Protein AF-A0ABD3PM24-F1 (afdb_monomer)

Nearest PDB structures (foldseek):
  7o6y-assembly1_J  TM=5.637E-01  e=7.976E-03  Yarrowia lipolytica
  7cgp-assembly1_A  TM=7.978E-01  e=1.469E-01  Homo sapiens
  6lo8-assembly1_A  TM=6.737E-01  e=5.660E-02  Saccharomyces cerevisiae S288C
  7zm7-assembly1_J  TM=6.426E-01  e=5.091E-02  Thermochaetoides thermophila DSM 1495
  6y79-assembly1_J  TM=5.119E-01  e=2.557E-02  Yarrowia lipolytica

pLDDT: mean 90.13, std 6.89, range [51.97, 96.19]

Structure (mmCIF, N/CA/C/O backbone):
data_AF-A0ABD3PM24-F1
#
_entry.id   AF-A0ABD3PM24-F1
#
loop_
_atom_site.group_PDB
_atom_site.id
_atom_site.type_symbol
_atom_site.label_atom_id
_atom_site.label_alt_id
_atom_site.label_comp_id
_atom_site.label_asym_id
_atom_site.label_entity_id
_atom_site.label_seq_id
_atom_site.pdbx_PDB_ins_code
_atom_site.Cartn_x
_atom_site.Cartn_y
_atom_site.Cartn_z
_atom_site.occupancy
_atom_site.B_iso_or_equiv
_atom_site.auth_seq_id
_atom_site.auth_comp_id
_atom_site.auth_asym_id
_atom_site.auth_atom_id
_atom_site.pdbx_PDB_model_num
ATOM 1 N N . MET A 1 1 ? -19.846 1.477 25.852 1.00 51.97 1 MET A N 1
ATOM 2 C CA . MET A 1 1 ? -19.865 1.643 24.384 1.00 51.97 1 MET A CA 1
ATOM 3 C C . MET A 1 1 ? -19.243 2.991 24.085 1.00 51.97 1 MET A C 1
ATOM 5 O O . MET A 1 1 ? -19.768 3.983 24.567 1.00 51.97 1 MET A O 1
ATOM 9 N N . LEU A 1 2 ? -18.092 3.022 23.410 1.00 54.97 2 LEU A N 1
ATOM 10 C CA . LEU A 1 2 ? -17.507 4.274 22.920 1.00 54.97 2 LEU A CA 1
ATOM 11 C C . LEU A 1 2 ? -18.396 4.814 21.797 1.00 54.97 2 LEU A C 1
ATOM 13 O O . LEU A 1 2 ? -18.881 4.027 20.981 1.00 54.97 2 LEU A O 1
ATOM 17 N N . SER A 1 3 ? -18.639 6.123 21.774 1.00 67.69 3 SER A N 1
ATOM 18 C CA . SER A 1 3 ? -19.405 6.732 20.692 1.00 67.69 3 SER A CA 1
ATOM 19 C C . SER A 1 3 ? -18.618 6.561 19.385 1.00 67.69 3 SER A C 1
ATOM 21 O O . SER A 1 3 ? -17.400 6.758 19.389 1.00 67.69 3 SER A O 1
ATOM 23 N N . PRO A 1 4 ? -19.252 6.208 18.251 1.00 67.50 4 PRO A N 1
ATOM 24 C CA . PRO A 1 4 ? -18.553 6.024 16.974 1.00 67.50 4 PRO A CA 1
ATOM 25 C C . PRO A 1 4 ? -17.742 7.260 16.542 1.00 67.50 4 PRO A C 1
ATOM 27 O O . PRO A 1 4 ? -16.764 7.131 15.806 1.00 67.50 4 PRO A O 1
ATOM 30 N N . MET A 1 5 ? -18.099 8.449 17.037 1.00 66.06 5 MET A N 1
ATOM 31 C CA . MET A 1 5 ? -17.360 9.688 16.784 1.00 66.06 5 MET A CA 1
ATOM 32 C C . MET A 1 5 ? -16.033 9.793 17.552 1.00 66.06 5 MET A C 1
ATOM 34 O O . MET A 1 5 ? -15.084 10.368 17.018 1.00 66.06 5 MET A O 1
ATOM 38 N N . ASP A 1 6 ? -15.915 9.179 18.732 1.00 77.12 6 ASP A N 1
ATOM 39 C CA . ASP A 1 6 ? -14.689 9.237 19.545 1.00 77.12 6 ASP A CA 1
ATOM 40 C C . ASP A 1 6 ? -13.558 8.403 18.924 1.00 77.12 6 ASP A C 1
ATOM 42 O O . ASP A 1 6 ? -12.376 8.690 19.109 1.00 77.12 6 ASP A O 1
ATOM 46 N N . HIS A 1 7 ? -13.914 7.375 18.147 1.00 77.94 7 HIS A N 1
ATOM 47 C CA . HIS A 1 7 ? -12.955 6.494 17.482 1.00 77.94 7 HIS A CA 1
ATOM 48 C C . HIS A 1 7 ? -12.456 7.056 16.140 1.00 77.94 7 HIS A C 1
ATOM 50 O O . HIS A 1 7 ? -11.313 6.820 15.748 1.00 77.94 7 HIS A O 1
ATOM 56 N N . LEU A 1 8 ? -13.286 7.836 15.438 1.00 81.31 8 LEU A N 1
ATOM 57 C CA . LEU A 1 8 ? -12.993 8.295 14.078 1.00 81.31 8 LEU A CA 1
ATOM 58 C C . LEU A 1 8 ? -11.853 9.326 14.030 1.00 81.31 8 LEU A C 1
ATOM 60 O O . LEU A 1 8 ? -10.979 9.238 13.168 1.00 81.31 8 LEU A O 1
ATOM 64 N N . GLY A 1 9 ? -11.838 10.279 14.968 1.00 85.69 9 GLY A N 1
ATOM 65 C CA . GLY A 1 9 ? -10.826 11.341 15.023 1.00 85.69 9 GLY A CA 1
ATOM 66 C C . GLY A 1 9 ? -9.393 10.800 15.133 1.00 85.69 9 GLY A C 1
ATOM 67 O O . GLY A 1 9 ? -8.564 11.089 14.261 1.00 85.69 9 GLY A O 1
ATOM 68 N N . PRO A 1 10 ? -9.088 9.963 16.142 1.00 88.75 10 PRO A N 1
ATOM 69 C CA . PRO A 1 10 ? -7.783 9.318 16.264 1.00 88.75 10 PRO A CA 1
ATOM 70 C C . PRO A 1 10 ? -7.463 8.400 15.080 1.00 88.75 10 PRO A C 1
ATOM 72 O O . PRO A 1 10 ? -6.320 8.364 14.630 1.00 88.75 10 PRO A O 1
ATOM 75 N N . CYS A 1 11 ? -8.458 7.695 14.529 1.00 86.69 11 CYS A N 1
ATOM 76 C CA . CYS A 1 11 ? -8.239 6.780 13.407 1.00 86.69 11 CYS A CA 1
ATOM 77 C C . CYS A 1 11 ? -7.813 7.505 12.118 1.00 86.69 11 CYS A C 1
ATOM 79 O O . CYS A 1 11 ? -7.000 6.983 11.360 1.00 86.69 11 CYS A O 1
ATOM 81 N N . LEU A 1 12 ? -8.292 8.732 11.891 1.00 89.62 12 LEU A N 1
ATOM 82 C CA . LEU A 1 12 ? -7.895 9.553 10.741 1.00 89.62 12 LEU A CA 1
AT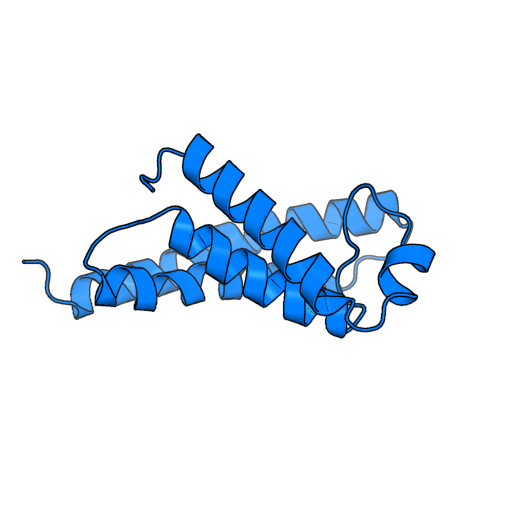OM 83 C C . LEU A 1 12 ? -6.574 10.299 10.959 1.00 89.62 12 LEU A C 1
ATOM 85 O O . LEU A 1 12 ? -5.815 10.500 10.016 1.00 89.62 12 LEU A O 1
ATOM 89 N N . THR A 1 13 ? -6.279 10.721 12.187 1.00 93.75 13 THR A N 1
ATOM 90 C CA . THR A 1 13 ? -5.126 11.596 12.461 1.00 93.75 13 THR A CA 1
ATOM 91 C C . THR A 1 13 ? -3.853 10.834 12.822 1.00 93.75 13 THR A C 1
ATOM 93 O O . THR A 1 13 ? -2.772 11.195 12.350 1.00 93.75 13 THR A O 1
ATOM 96 N N . ASN A 1 14 ? -3.953 9.741 13.584 1.00 92.62 14 ASN A N 1
ATOM 97 C CA . ASN A 1 14 ? -2.795 8.939 13.991 1.00 92.62 14 ASN A CA 1
ATOM 98 C C . ASN 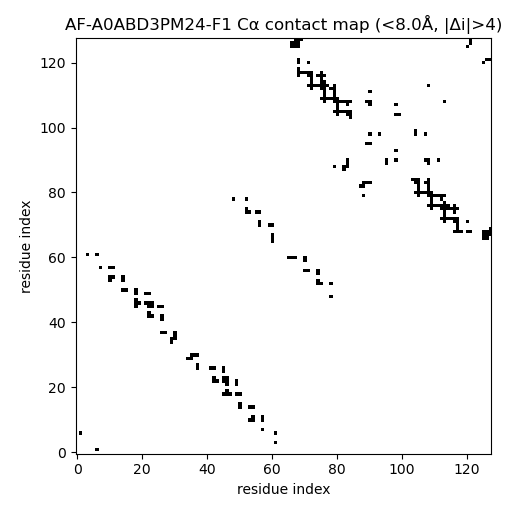A 1 14 ? -1.967 8.403 12.805 1.00 92.62 14 ASN A C 1
ATOM 100 O O . ASN A 1 14 ? -0.734 8.446 12.884 1.00 92.62 14 ASN A O 1
ATOM 104 N N . PRO A 1 15 ? -2.575 7.955 11.684 1.00 93.75 15 PRO A N 1
ATOM 105 C CA . PRO A 1 15 ? -1.813 7.441 10.552 1.00 93.75 15 PRO A CA 1
ATOM 106 C C . PRO A 1 15 ? -1.017 8.497 9.794 1.00 93.75 15 PRO A C 1
ATOM 108 O O . PRO A 1 15 ? -0.133 8.130 9.025 1.00 93.75 15 PRO A O 1
ATOM 111 N N . ILE A 1 16 ? -1.304 9.793 9.963 1.00 94.94 16 ILE A N 1
ATOM 112 C CA . ILE A 1 16 ? -0.617 10.857 9.214 1.00 94.94 16 ILE A CA 1
ATOM 113 C C . ILE A 1 16 ? 0.884 10.794 9.496 1.00 94.94 16 ILE A C 1
ATOM 115 O O . ILE A 1 16 ? 1.698 10.728 8.573 1.00 94.94 16 ILE A O 1
ATOM 119 N N . ARG A 1 17 ? 1.258 10.743 10.779 1.00 94.12 17 ARG A N 1
ATOM 120 C CA . ARG A 1 17 ? 2.665 10.729 11.192 1.00 94.12 17 ARG A CA 1
ATOM 121 C C . ARG A 1 17 ? 3.383 9.475 10.702 1.00 94.12 17 ARG A C 1
ATOM 123 O O . ARG A 1 17 ? 4.478 9.579 10.154 1.00 94.12 17 ARG A O 1
ATOM 130 N N . THR A 1 18 ? 2.781 8.302 10.889 1.00 92.44 18 THR A N 1
ATOM 131 C CA . THR A 1 18 ? 3.396 7.033 10.474 1.00 92.44 18 THR A CA 1
ATOM 132 C C . THR A 1 18 ? 3.518 6.947 8.956 1.00 92.44 18 THR A C 1
ATOM 134 O O . THR A 1 18 ? 4.569 6.555 8.459 1.00 92.44 18 THR A O 1
ATOM 137 N N . SER A 1 19 ? 2.514 7.411 8.210 1.00 93.88 19 SER A N 1
ATOM 138 C CA . SER A 1 19 ? 2.529 7.414 6.741 1.00 93.88 19 SER A CA 1
ATOM 139 C C . SER A 1 19 ? 3.600 8.339 6.172 1.00 93.88 19 SER A C 1
ATOM 141 O O . SER A 1 19 ? 4.276 7.963 5.220 1.00 93.88 19 SER A O 1
ATOM 143 N N . VAL A 1 20 ? 3.809 9.516 6.772 1.00 96.19 20 VAL A N 1
ATOM 144 C CA . VAL A 1 20 ? 4.874 10.443 6.358 1.00 96.19 20 VAL A CA 1
ATOM 145 C C . VAL A 1 20 ? 6.259 9.850 6.622 1.00 96.19 20 VAL A C 1
ATOM 147 O O . VAL A 1 20 ? 7.119 9.887 5.740 1.00 96.19 20 VAL A O 1
ATOM 150 N N . ILE A 1 21 ? 6.486 9.275 7.807 1.00 95.25 21 ILE A N 1
ATOM 151 C CA . ILE A 1 21 ? 7.785 8.687 8.166 1.00 95.25 21 ILE A CA 1
ATOM 152 C C . ILE A 1 21 ? 8.081 7.476 7.276 1.00 95.25 21 ILE A C 1
ATOM 154 O O . ILE A 1 21 ? 9.102 7.445 6.590 1.00 95.25 21 ILE A O 1
ATOM 158 N N . SER A 1 22 ? 7.172 6.502 7.233 1.00 92.56 22 SER A N 1
ATOM 159 C CA . SER A 1 22 ? 7.347 5.285 6.438 1.00 92.56 22 SER A CA 1
ATOM 160 C C . SER A 1 22 ? 7.379 5.580 4.939 1.00 92.56 22 SER A C 1
ATOM 162 O O . SER A 1 22 ? 8.193 4.999 4.227 1.00 92.56 22 SER A O 1
ATOM 164 N N . GLY A 1 23 ? 6.570 6.525 4.453 1.00 92.81 23 GLY A N 1
ATOM 165 C CA . GLY A 1 23 ? 6.595 6.941 3.053 1.00 92.81 23 GLY A CA 1
ATOM 166 C C . GLY A 1 23 ? 7.923 7.585 2.659 1.00 92.81 23 GLY A C 1
ATOM 167 O O . GLY A 1 23 ? 8.451 7.306 1.581 1.00 92.81 23 GLY A O 1
ATOM 168 N N . SER A 1 24 ? 8.530 8.360 3.562 1.00 95.50 24 SER A N 1
ATOM 169 C CA . SER A 1 24 ? 9.878 8.911 3.367 1.00 95.50 24 SER A CA 1
ATOM 170 C C . SER A 1 24 ? 10.941 7.812 3.309 1.00 95.50 24 SER A C 1
ATOM 172 O O . SER A 1 24 ? 11.795 7.846 2.424 1.00 95.50 24 SER A O 1
ATOM 174 N N . ILE A 1 25 ? 10.852 6.803 4.183 1.00 93.62 25 ILE A N 1
ATOM 175 C CA . ILE A 1 25 ? 11.759 5.644 4.176 1.00 93.62 25 ILE A CA 1
ATOM 176 C C . ILE A 1 25 ? 11.637 4.867 2.860 1.00 93.62 25 ILE A C 1
ATOM 178 O O . ILE A 1 25 ? 12.650 4.600 2.220 1.00 93.62 25 ILE A O 1
ATOM 182 N N . PHE A 1 26 ? 10.420 4.545 2.412 1.00 90.06 26 PHE A N 1
ATOM 183 C CA . PHE A 1 26 ? 10.227 3.814 1.153 1.00 90.06 26 PHE A CA 1
ATOM 184 C C . PHE A 1 26 ? 10.668 4.613 -0.068 1.00 90.06 26 PHE A C 1
ATOM 186 O O . PHE A 1 26 ? 11.237 4.040 -0.992 1.00 90.06 26 PHE A O 1
ATOM 193 N N . THR A 1 27 ? 10.483 5.932 -0.051 1.00 92.88 27 THR A N 1
ATOM 194 C CA . THR A 1 27 ? 11.019 6.800 -1.107 1.00 92.88 27 THR A CA 1
ATOM 195 C C . THR A 1 27 ? 12.541 6.746 -1.132 1.00 92.88 27 THR A C 1
ATOM 197 O O . THR A 1 27 ? 13.120 6.581 -2.201 1.00 92.88 27 THR A O 1
ATOM 200 N N . ALA A 1 28 ? 13.193 6.850 0.030 1.00 92.19 28 ALA A N 1
ATOM 201 C CA . ALA A 1 28 ? 14.646 6.767 0.121 1.00 92.19 28 ALA A CA 1
ATOM 202 C C . ALA A 1 28 ? 15.153 5.416 -0.405 1.00 92.19 28 ALA A C 1
ATOM 204 O O . ALA A 1 28 ? 16.041 5.386 -1.255 1.00 92.19 28 ALA A O 1
ATOM 205 N N . LEU A 1 29 ? 14.538 4.309 0.019 1.00 88.75 29 LEU A N 1
ATOM 206 C CA . LEU A 1 29 ? 14.876 2.970 -0.467 1.00 88.75 29 LEU A CA 1
ATOM 207 C C . LEU A 1 29 ? 14.691 2.842 -1.983 1.00 88.75 29 LEU A C 1
ATOM 209 O O . LEU A 1 29 ? 15.600 2.364 -2.653 1.00 88.75 29 LEU A O 1
ATOM 213 N N . ASP A 1 30 ? 13.576 3.319 -2.539 1.00 87.00 30 ASP A N 1
ATOM 214 C CA . ASP A 1 30 ? 13.346 3.288 -3.988 1.00 87.00 30 ASP A CA 1
ATOM 215 C C . ASP A 1 30 ? 14.401 4.102 -4.748 1.00 87.00 30 ASP A C 1
ATOM 217 O O . ASP A 1 30 ? 14.966 3.621 -5.727 1.00 87.00 30 ASP A O 1
ATOM 221 N N . THR A 1 31 ? 14.743 5.303 -4.273 1.00 89.56 31 THR A N 1
ATOM 222 C CA . THR A 1 31 ? 15.787 6.119 -4.915 1.00 89.56 31 THR A CA 1
ATOM 223 C C . THR A 1 31 ? 17.161 5.454 -4.862 1.00 89.56 31 THR A C 1
ATOM 225 O O . THR A 1 31 ? 17.876 5.458 -5.864 1.00 89.56 31 THR A O 1
ATOM 228 N N . LEU A 1 32 ? 17.505 4.823 -3.733 1.00 90.44 32 LEU A N 1
ATOM 229 C CA . LEU A 1 32 ? 18.775 4.121 -3.544 1.00 90.44 32 LEU A CA 1
ATOM 230 C C . LEU A 1 32 ? 18.864 2.857 -4.407 1.00 90.44 32 LEU A C 1
ATOM 232 O O . LEU A 1 32 ? 19.902 2.600 -5.009 1.00 90.44 32 LEU A O 1
ATOM 236 N N . MET A 1 33 ? 17.786 2.078 -4.485 1.00 88.00 33 MET A N 1
ATOM 237 C CA . MET A 1 33 ? 17.763 0.808 -5.215 1.00 88.00 33 MET A CA 1
ATOM 238 C C . MET A 1 33 ? 17.605 1.000 -6.725 1.00 88.00 33 MET A C 1
ATOM 240 O O . MET A 1 33 ? 18.220 0.278 -7.507 1.00 88.00 33 MET A O 1
ATOM 244 N N . SER A 1 34 ? 16.791 1.968 -7.143 1.00 85.31 34 SER A N 1
ATOM 245 C CA . SER A 1 34 ? 16.496 2.225 -8.556 1.00 85.31 34 SER A CA 1
ATOM 246 C C . SER A 1 34 ? 17.498 3.184 -9.212 1.00 85.31 34 SER A C 1
ATOM 248 O O . SER A 1 34 ? 17.444 3.370 -10.428 1.00 85.31 34 SER A O 1
ATOM 250 N N . GLY A 1 35 ? 18.366 3.846 -8.434 1.00 88.69 35 GLY A N 1
ATOM 251 C CA . GLY A 1 35 ? 19.290 4.882 -8.919 1.00 88.69 35 GLY A CA 1
ATOM 252 C C . GLY A 1 35 ? 18.588 6.129 -9.476 1.00 88.69 35 GLY A C 1
ATOM 253 O O . GLY A 1 35 ? 19.186 6.904 -10.222 1.00 88.69 35 GLY A O 1
ATOM 254 N N . ARG A 1 36 ? 17.298 6.309 -9.167 1.00 88.88 36 ARG A N 1
ATOM 255 C CA . ARG A 1 36 ? 16.469 7.418 -9.658 1.00 88.88 36 ARG A CA 1
ATOM 256 C C . ARG A 1 36 ? 16.572 8.623 -8.718 1.00 88.88 36 ARG A C 1
ATOM 258 O O . ARG A 1 36 ? 16.699 8.434 -7.509 1.00 88.88 36 ARG A O 1
ATOM 265 N N . PRO A 1 37 ? 16.469 9.860 -9.237 1.00 92.38 37 PRO A N 1
ATOM 266 C CA . PRO A 1 37 ? 16.474 11.047 -8.392 1.00 92.38 37 PRO A CA 1
ATOM 267 C C . PRO A 1 37 ? 15.244 11.090 -7.475 1.00 92.38 37 PRO A C 1
ATOM 269 O O . PRO A 1 37 ? 14.176 10.572 -7.815 1.00 92.38 37 PRO A O 1
ATOM 272 N N . LEU A 1 38 ? 15.387 11.766 -6.330 1.00 92.00 38 LEU A N 1
ATOM 273 C CA . LEU A 1 38 ? 14.282 12.040 -5.411 1.00 92.00 38 LEU A CA 1
ATOM 274 C C . LEU A 1 38 ? 13.138 12.746 -6.144 1.00 92.00 38 LEU A C 1
ATOM 276 O O . LEU A 1 38 ? 13.318 13.794 -6.762 1.00 92.00 38 LEU A O 1
ATOM 280 N N . SER A 1 39 ? 11.942 12.166 -6.051 1.00 93.00 39 SER A N 1
ATOM 281 C CA . SER A 1 39 ? 10.736 12.691 -6.680 1.00 93.00 39 SER A CA 1
ATOM 282 C C . SER A 1 39 ? 9.644 12.897 -5.641 1.00 93.00 39 SER A C 1
ATOM 284 O O . SER A 1 39 ? 9.160 11.940 -5.035 1.00 93.00 39 SER A O 1
ATOM 286 N N . PHE A 1 40 ? 9.183 14.142 -5.498 1.00 94.06 40 PHE A N 1
ATOM 287 C CA . PHE A 1 40 ? 8.037 14.471 -4.643 1.00 94.06 40 PHE A CA 1
ATOM 288 C C . PHE A 1 40 ? 6.766 13.719 -5.042 1.00 94.06 40 PHE A C 1
ATOM 290 O O . PHE A 1 40 ? 5.923 13.436 -4.195 1.00 94.06 40 PHE A O 1
ATOM 297 N N . ARG A 1 41 ? 6.635 13.350 -6.322 1.00 92.44 41 ARG A N 1
ATOM 298 C CA . ARG A 1 41 ? 5.509 12.549 -6.808 1.00 92.44 41 ARG A CA 1
ATOM 299 C C . ARG A 1 41 ? 5.540 11.131 -6.239 1.00 92.44 41 ARG A C 1
ATOM 301 O O . ARG A 1 41 ? 4.505 10.637 -5.805 1.00 92.44 41 ARG A O 1
ATOM 308 N N . VAL A 1 42 ? 6.712 10.495 -6.240 1.00 89.31 42 VAL A N 1
ATOM 309 C CA . VAL A 1 42 ? 6.903 9.145 -5.681 1.00 89.31 42 VAL A CA 1
ATOM 310 C C . VAL A 1 42 ? 6.718 9.175 -4.166 1.00 89.31 42 VAL A C 1
ATOM 312 O O . VAL A 1 42 ? 5.992 8.349 -3.619 1.00 89.31 42 VAL A O 1
ATOM 315 N N . TRP A 1 43 ? 7.267 10.195 -3.507 1.00 93.94 43 TRP A N 1
ATOM 316 C CA . TRP A 1 43 ? 7.059 10.415 -2.079 1.00 93.94 43 TRP A CA 1
ATOM 317 C C . TRP A 1 43 ? 5.586 10.586 -1.709 1.00 93.94 43 TRP A C 1
ATOM 319 O O . TRP A 1 43 ? 5.076 9.875 -0.844 1.00 93.94 43 TRP A O 1
ATOM 329 N N . GLY A 1 44 ? 4.871 11.467 -2.412 1.00 94.50 44 GLY A N 1
ATOM 330 C CA . GLY A 1 44 ? 3.441 11.678 -2.204 1.00 94.50 44 GLY A CA 1
ATOM 331 C C . GLY A 1 44 ? 2.625 10.409 -2.448 1.00 94.50 44 GLY A C 1
ATOM 332 O O . GLY A 1 44 ? 1.671 10.147 -1.717 1.00 94.50 44 GLY A O 1
ATOM 333 N N . PHE A 1 45 ? 3.026 9.582 -3.417 1.00 91.31 45 PHE A N 1
ATOM 334 C CA . PHE A 1 45 ? 2.392 8.288 -3.648 1.00 91.31 45 PHE A CA 1
ATOM 335 C C . PHE A 1 45 ? 2.603 7.320 -2.477 1.00 91.31 45 PHE A C 1
ATOM 337 O O . PHE A 1 45 ? 1.628 6.730 -2.012 1.00 91.31 45 PHE A O 1
ATOM 344 N N . TYR A 1 46 ? 3.823 7.179 -1.951 1.00 90.94 46 TYR A N 1
ATOM 345 C CA . TYR A 1 46 ? 4.078 6.314 -0.793 1.00 90.94 46 TYR A CA 1
ATOM 346 C C . TYR A 1 46 ? 3.359 6.806 0.468 1.00 90.94 46 TYR A C 1
ATOM 348 O O . TYR A 1 46 ? 2.670 6.028 1.124 1.00 90.94 46 TYR A O 1
ATOM 356 N N . CYS A 1 47 ? 3.440 8.100 0.778 1.00 94.56 47 CYS A N 1
ATOM 357 C CA . CYS A 1 47 ? 2.726 8.684 1.915 1.00 94.56 47 CYS A CA 1
ATOM 358 C C . CYS A 1 47 ? 1.206 8.516 1.770 1.00 94.56 47 CYS A C 1
ATOM 360 O O . CYS A 1 47 ? 0.533 8.078 2.701 1.00 94.56 47 CYS A O 1
ATOM 362 N N . GLY A 1 48 ? 0.661 8.829 0.592 1.00 93.62 48 GLY A N 1
ATOM 363 C CA . GLY A 1 48 ? -0.771 8.745 0.318 1.00 93.62 48 GLY A CA 1
ATOM 364 C C . GLY A 1 48 ? -1.301 7.312 0.323 1.00 93.62 48 GLY A C 1
ATOM 365 O O . GLY A 1 48 ? -2.379 7.071 0.857 1.00 93.62 48 GLY A O 1
ATOM 366 N N . SER A 1 49 ? -0.548 6.352 -0.217 1.00 90.56 49 SER A N 1
ATOM 367 C CA . SER A 1 49 ? -0.935 4.933 -0.210 1.00 90.56 49 SER A CA 1
ATOM 368 C C . SER A 1 49 ? -0.897 4.334 1.195 1.00 90.56 49 SER A C 1
ATOM 370 O O . SER A 1 49 ? -1.835 3.638 1.576 1.00 90.56 49 SER A O 1
ATOM 372 N N . LEU A 1 50 ? 0.113 4.660 2.006 1.00 91.94 50 LEU A N 1
ATOM 373 C CA . LEU A 1 50 ? 0.157 4.253 3.414 1.00 91.94 5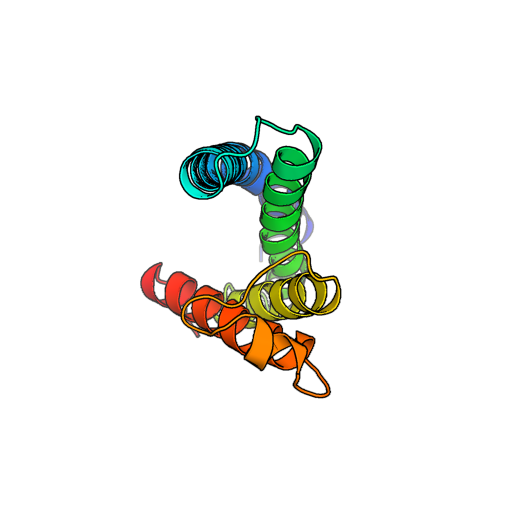0 LEU A CA 1
ATOM 374 C C . LEU A 1 50 ? -0.960 4.896 4.237 1.00 91.94 50 LEU A C 1
ATOM 376 O O . LEU A 1 50 ? -1.567 4.239 5.082 1.00 91.94 50 LEU A O 1
ATOM 380 N N . TYR A 1 51 ? -1.283 6.158 3.972 1.00 94.56 51 TYR A N 1
ATOM 381 C CA . TYR A 1 51 ? -2.413 6.803 4.625 1.00 94.56 51 TYR A CA 1
ATOM 382 C C . TYR A 1 51 ? -3.728 6.121 4.226 1.00 94.56 51 TYR A C 1
ATOM 384 O O . TYR A 1 51 ? -4.495 5.710 5.097 1.00 94.56 51 TYR A O 1
ATOM 392 N N . ALA A 1 52 ? -3.936 5.898 2.923 1.00 92.62 52 ALA A N 1
ATOM 393 C CA . ALA A 1 52 ? -5.089 5.183 2.380 1.00 92.62 52 ALA A CA 1
ATOM 394 C C . ALA A 1 52 ? -5.248 3.783 3.002 1.00 92.62 52 ALA A C 1
ATOM 396 O O . ALA A 1 52 ? -6.354 3.396 3.373 1.00 92.62 52 ALA A O 1
ATOM 397 N N . TYR A 1 53 ? -4.145 3.051 3.184 1.00 91.81 53 TYR A N 1
ATOM 398 C CA . TYR A 1 53 ? -4.134 1.732 3.825 1.00 91.81 53 TYR A CA 1
ATOM 399 C C . TYR A 1 53 ? -4.768 1.765 5.215 1.00 91.81 53 TYR A C 1
ATOM 401 O O . TYR A 1 53 ? -5.588 0.909 5.550 1.00 91.81 53 TYR A O 1
ATOM 409 N N . ASN A 1 54 ? -4.377 2.753 6.021 1.00 91.12 54 ASN A N 1
ATOM 410 C CA . ASN A 1 54 ? -4.821 2.878 7.401 1.00 91.12 54 ASN A CA 1
ATOM 411 C C . ASN A 1 54 ? -6.267 3.381 7.483 1.00 91.12 54 ASN A C 1
ATOM 413 O O . ASN A 1 54 ? -7.072 2.792 8.200 1.00 91.12 54 ASN A O 1
ATOM 417 N N . ILE A 1 55 ? -6.635 4.410 6.710 1.00 93.19 55 ILE A N 1
ATOM 418 C CA . ILE A 1 55 ? -7.993 4.975 6.783 1.00 93.19 55 ILE A CA 1
ATOM 419 C C . ILE A 1 55 ? -9.070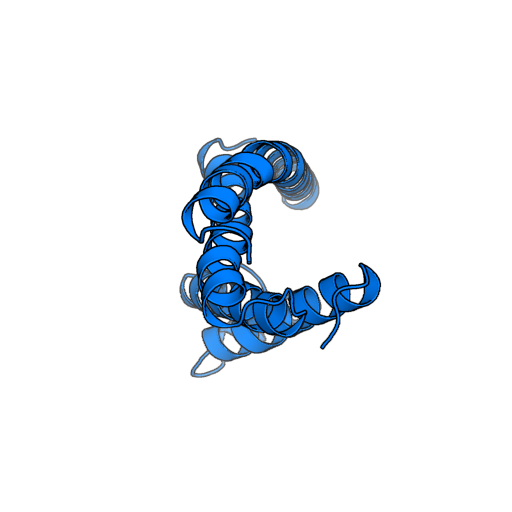 4.003 6.298 1.00 93.19 55 ILE A C 1
ATOM 421 O O . ILE A 1 55 ? -10.190 4.057 6.793 1.00 93.19 55 ILE A O 1
ATOM 425 N N . VAL A 1 56 ? -8.751 3.101 5.360 1.00 93.06 56 VAL A N 1
ATOM 426 C CA . VAL A 1 56 ? -9.709 2.092 4.874 1.00 93.06 56 VAL A CA 1
ATOM 427 C C . VAL A 1 56 ? -10.046 1.081 5.976 1.00 93.06 56 VAL A C 1
ATOM 429 O O . VAL A 1 56 ? -11.151 0.544 5.985 1.00 93.06 56 VAL A O 1
ATOM 432 N N . GLN A 1 57 ? -9.158 0.875 6.957 1.00 92.25 57 GLN A N 1
ATOM 433 C CA . GLN A 1 57 ? -9.438 0.006 8.108 1.00 92.25 57 GLN A CA 1
ATOM 434 C C . GLN A 1 57 ? -10.462 0.621 9.063 1.00 92.25 57 GLN A C 1
ATOM 436 O O . GLN A 1 57 ? -11.320 -0.098 9.566 1.00 92.25 57 GLN A O 1
ATOM 441 N N . CYS A 1 58 ? -10.423 1.941 9.261 1.00 90.56 58 CYS A N 1
ATOM 442 C CA . CYS A 1 58 ? -11.281 2.655 10.209 1.00 90.56 58 CYS A CA 1
ATOM 443 C C . CYS A 1 58 ? -12.781 2.324 10.085 1.00 90.56 58 CYS A C 1
ATOM 445 O O . CYS A 1 58 ? -13.368 1.905 11.082 1.00 90.56 58 CYS A O 1
ATOM 447 N N . PRO A 1 59 ? -13.440 2.453 8.913 1.00 90.06 59 PRO A N 1
ATOM 448 C CA . PRO A 1 59 ? -14.861 2.126 8.804 1.00 90.06 59 PRO A CA 1
ATOM 449 C C . PRO A 1 59 ? -15.133 0.643 9.072 1.00 90.06 59 PRO A C 1
ATOM 451 O O . PRO A 1 59 ? -16.171 0.313 9.638 1.00 90.06 59 PRO A O 1
ATOM 454 N N . MET A 1 60 ? -14.206 -0.254 8.721 1.00 92.38 60 MET A N 1
ATOM 455 C CA . MET A 1 60 ? -14.366 -1.679 9.001 1.00 92.38 60 MET A CA 1
ATOM 456 C C . MET A 1 60 ? -14.286 -1.970 10.502 1.00 92.38 60 MET A C 1
ATOM 458 O O . MET A 1 60 ? -15.103 -2.739 11.004 1.00 92.38 60 MET A O 1
ATOM 462 N N . GLU A 1 61 ? -13.358 -1.343 11.223 1.00 90.25 61 GLU A N 1
ATOM 463 C CA . GLU A 1 61 ? -13.242 -1.484 12.679 1.00 90.25 61 GLU A CA 1
ATOM 464 C C . GLU A 1 61 ? -14.469 -0.887 13.395 1.00 90.25 61 GLU A C 1
ATOM 466 O O . GLU A 1 61 ? -14.987 -1.508 14.323 1.00 90.25 61 GLU A O 1
ATOM 471 N N . VAL A 1 62 ? -15.009 0.244 12.912 1.00 90.00 62 VAL A N 1
ATOM 472 C CA . VAL A 1 62 ? -16.241 0.853 13.454 1.00 90.00 62 VAL A CA 1
ATOM 473 C C . VAL A 1 62 ? -17.467 -0.034 13.223 1.00 90.00 62 VAL A C 1
ATOM 475 O O . VAL A 1 62 ? -18.229 -0.259 14.159 1.00 90.00 62 VAL A O 1
ATOM 478 N N . ILE A 1 63 ? -17.658 -0.564 12.009 1.00 90.19 63 ILE A N 1
ATOM 479 C CA . ILE A 1 63 ? -18.813 -1.418 11.680 1.00 90.19 63 ILE A CA 1
ATOM 480 C C . ILE A 1 63 ? -18.779 -2.724 12.482 1.00 90.19 63 ILE A C 1
ATOM 482 O O . ILE A 1 63 ? -19.812 -3.176 12.969 1.00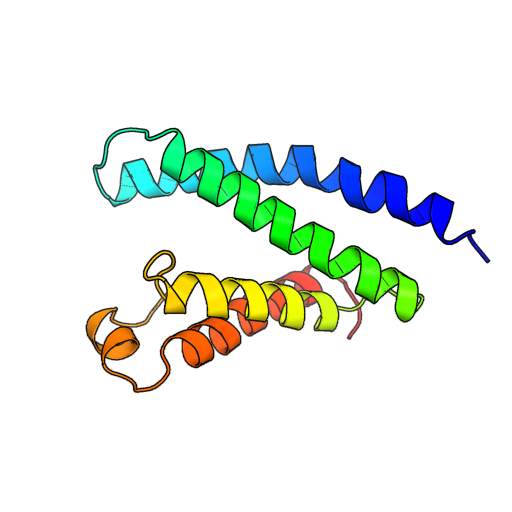 90.19 63 ILE A O 1
ATOM 486 N N . HIS A 1 64 ? -17.600 -3.333 12.633 1.00 90.62 64 HIS A N 1
ATOM 487 C CA . HIS A 1 64 ? -17.464 -4.605 13.344 1.00 90.62 64 HIS A CA 1
ATOM 488 C C . HIS A 1 64 ? -17.285 -4.447 14.860 1.00 90.62 64 HIS A C 1
ATOM 490 O O . HIS A 1 64 ? -17.331 -5.447 15.576 1.00 90.62 64 HIS A O 1
ATOM 496 N N . GLY A 1 65 ? -17.031 -3.233 15.355 1.00 88.75 65 GLY A N 1
ATOM 497 C CA . GLY A 1 65 ? -16.765 -2.960 16.769 1.00 88.75 65 GLY A CA 1
ATOM 498 C C . GLY A 1 65 ? -15.501 -3.634 17.319 1.00 88.75 65 GLY A C 1
ATOM 499 O O . GLY A 1 65 ? -15.351 -3.747 18.535 1.00 88.75 65 GLY A O 1
ATOM 500 N N . ARG A 1 66 ? -14.605 -4.118 16.449 1.00 88.31 66 ARG A N 1
ATOM 501 C CA . ARG A 1 66 ? -13.365 -4.810 16.826 1.00 88.31 66 ARG A CA 1
ATOM 502 C C . ARG A 1 66 ? -12.260 -4.552 15.814 1.00 88.31 66 ARG A C 1
ATOM 504 O O . ARG A 1 66 ? -12.530 -4.429 14.622 1.00 88.31 66 ARG A O 1
ATOM 511 N N . GLN A 1 67 ? -11.019 -4.554 16.288 1.00 89.69 67 GLN A N 1
ATOM 512 C CA . GLN A 1 67 ? -9.848 -4.611 15.417 1.00 89.69 67 GLN A CA 1
ATOM 513 C C . GLN A 1 67 ? -9.669 -6.042 14.910 1.00 89.69 67 GLN A C 1
ATOM 515 O O . GLN A 1 67 ? -9.792 -6.982 15.694 1.00 89.69 67 GLN A O 1
ATOM 520 N N . SER A 1 68 ? -9.384 -6.216 13.620 1.00 91.75 68 SER A N 1
ATOM 521 C CA . SER A 1 68 ? -9.102 -7.532 13.038 1.00 91.75 68 SER A CA 1
ATOM 522 C C . SER A 1 68 ? 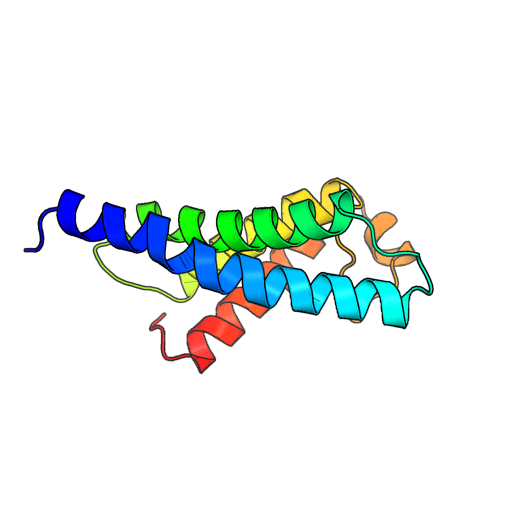-7.948 -7.468 12.037 1.00 91.75 68 SER A C 1
ATOM 524 O O . SER A 1 68 ? -7.789 -6.505 11.276 1.00 91.75 68 SER A O 1
ATOM 526 N N . SER A 1 69 ? -7.129 -8.518 12.008 1.00 93.56 69 SER A N 1
ATOM 527 C CA . SER A 1 69 ? -6.111 -8.701 10.973 1.00 93.56 69 SER A CA 1
ATOM 528 C C . SER A 1 69 ? -6.743 -8.880 9.586 1.00 93.56 69 SER A C 1
ATOM 530 O O . SER A 1 69 ? -6.138 -8.478 8.592 1.00 93.56 69 SER A O 1
ATOM 532 N N . LEU A 1 70 ? -7.997 -9.338 9.495 1.00 94.75 70 LEU A N 1
ATOM 533 C CA . LEU A 1 70 ? -8.740 -9.407 8.232 1.00 94.75 70 LEU A CA 1
ATOM 534 C C . LEU A 1 70 ? -8.985 -8.022 7.628 1.00 94.75 70 LEU A C 1
ATOM 536 O O . LEU A 1 70 ? -8.947 -7.874 6.409 1.00 94.75 70 LEU A O 1
ATOM 540 N N . HIS A 1 71 ? -9.147 -6.979 8.448 1.00 94.25 71 HIS A N 1
ATOM 541 C CA . HIS A 1 71 ? -9.226 -5.603 7.942 1.00 94.25 71 HIS A CA 1
ATOM 542 C C . HIS A 1 71 ? -7.919 -5.181 7.264 1.00 94.25 71 HIS A C 1
ATOM 544 O O . HIS A 1 71 ? -7.943 -4.460 6.272 1.00 94.25 71 HIS A O 1
ATOM 550 N N . ASN A 1 72 ? -6.779 -5.690 7.740 1.00 94.69 72 ASN A N 1
ATOM 551 C CA . ASN A 1 72 ? -5.470 -5.445 7.130 1.00 94.69 72 ASN A CA 1
ATOM 552 C C . ASN A 1 72 ? -5.299 -6.249 5.837 1.00 94.69 72 ASN A C 1
ATOM 554 O O . ASN A 1 72 ? -4.759 -5.718 4.868 1.00 94.69 72 ASN A O 1
ATOM 558 N N . VAL A 1 73 ? -5.826 -7.480 5.785 1.00 95.69 73 VAL A N 1
ATOM 559 C CA . VAL A 1 73 ? -5.892 -8.273 4.546 1.00 95.69 73 VAL A CA 1
ATOM 560 C C . VAL A 1 73 ? -6.691 -7.536 3.477 1.00 95.69 73 VAL A C 1
ATOM 562 O O . VAL A 1 73 ? -6.217 -7.382 2.354 1.00 95.69 73 VAL A O 1
ATOM 565 N N . VAL A 1 74 ? -7.879 -7.038 3.820 1.00 96.06 74 VAL A N 1
ATOM 566 C CA . VAL A 1 74 ? -8.752 -6.338 2.868 1.00 96.06 74 VAL A CA 1
ATOM 567 C C . VAL A 1 74 ? -8.129 -5.016 2.418 1.00 96.06 74 VAL A C 1
ATOM 569 O O . VAL A 1 74 ? -8.039 -4.770 1.216 1.00 96.06 74 VAL A O 1
ATOM 572 N N . SER A 1 75 ? -7.637 -4.187 3.343 1.00 94.75 75 SER A N 1
ATOM 573 C CA . SER A 1 75 ? -6.991 -2.915 2.992 1.00 94.75 75 SER A CA 1
ATOM 574 C C . SER A 1 75 ? -5.722 -3.113 2.163 1.00 94.75 75 SER A C 1
ATOM 576 O O . SER A 1 75 ? -5.525 -2.428 1.156 1.00 94.75 75 SER A O 1
ATOM 578 N N . GLY A 1 76 ? -4.871 -4.068 2.552 1.00 94.62 76 GLY A N 1
ATOM 579 C CA . GLY A 1 76 ? -3.662 -4.423 1.810 1.00 94.62 76 GLY A CA 1
ATOM 580 C C . GLY A 1 76 ? -3.999 -4.972 0.427 1.00 94.62 76 GLY A C 1
ATOM 581 O O . GLY A 1 76 ? -3.389 -4.573 -0.563 1.00 94.62 76 GLY A O 1
ATOM 582 N N . GLY A 1 77 ? -5.032 -5.810 0.338 1.00 96.19 77 GLY A N 1
ATOM 583 C CA . GLY A 1 77 ? -5.500 -6.376 -0.918 1.00 96.19 77 GLY A CA 1
ATOM 584 C C . GLY A 1 77 ? -6.077 -5.331 -1.870 1.00 96.19 77 GLY A C 1
ATOM 585 O O . GLY A 1 77 ? -5.744 -5.335 -3.052 1.00 96.19 77 GLY A O 1
ATOM 586 N N . LEU A 1 78 ? -6.872 -4.379 -1.379 1.00 95.75 78 LEU A N 1
ATOM 587 C CA . LEU A 1 78 ? -7.400 -3.285 -2.202 1.00 95.75 78 LEU A CA 1
ATOM 588 C C . LEU A 1 78 ? -6.281 -2.404 -2.766 1.00 95.75 78 LEU A C 1
ATOM 590 O O . LEU A 1 78 ? -6.278 -2.092 -3.960 1.00 95.75 78 LEU A O 1
ATOM 594 N N . LEU A 1 79 ? -5.303 -2.036 -1.936 1.00 94.31 79 LEU A N 1
ATOM 595 C CA . LEU A 1 79 ? -4.161 -1.251 -2.400 1.00 94.31 79 LEU A CA 1
ATOM 596 C C . LEU A 1 79 ? -3.277 -2.024 -3.370 1.00 94.31 79 LEU A C 1
ATOM 598 O O . LEU A 1 79 ? -2.882 -1.467 -4.394 1.00 94.31 79 LEU A O 1
ATOM 602 N N . GLY A 1 80 ? -3.009 -3.298 -3.088 1.00 93.56 80 GLY A N 1
ATOM 603 C CA . GLY A 1 80 ? -2.278 -4.177 -3.991 1.00 93.56 80 GLY A CA 1
ATOM 604 C C . GLY A 1 80 ? -2.980 -4.312 -5.335 1.00 93.56 80 GLY A C 1
ATOM 605 O O . GLY A 1 80 ? -2.344 -4.158 -6.377 1.00 93.56 80 GLY A O 1
ATOM 606 N N . TYR A 1 81 ? -4.300 -4.507 -5.324 1.00 95.12 81 TYR A N 1
ATOM 607 C CA . TYR A 1 81 ? -5.106 -4.581 -6.537 1.00 95.12 81 TYR A CA 1
ATOM 608 C C . TYR A 1 81 ? -4.968 -3.320 -7.380 1.00 95.12 81 TYR A C 1
ATOM 610 O O . TYR A 1 81 ? -4.636 -3.399 -8.564 1.00 95.12 81 TYR A O 1
ATOM 618 N N . ILE A 1 82 ? -5.197 -2.152 -6.778 1.00 93.50 82 ILE A N 1
ATOM 619 C CA . ILE A 1 82 ? -5.179 -0.873 -7.493 1.00 93.50 82 ILE A CA 1
ATOM 620 C C . ILE A 1 82 ? -3.761 -0.541 -7.968 1.00 93.50 82 ILE A C 1
ATOM 622 O O . ILE A 1 82 ? -3.577 -0.161 -9.125 1.00 93.50 82 ILE A O 1
ATOM 626 N N . GLY A 1 83 ? -2.762 -0.690 -7.098 1.00 90.44 83 GLY A N 1
ATOM 627 C CA . GLY A 1 83 ? -1.378 -0.340 -7.400 1.00 90.44 83 GLY A CA 1
ATOM 628 C C . GLY A 1 83 ? -0.780 -1.223 -8.490 1.00 90.44 83 GLY A C 1
ATOM 629 O O . GLY A 1 83 ? -0.188 -0.694 -9.430 1.00 90.44 83 GLY A O 1
ATOM 630 N N . VAL A 1 84 ? -0.997 -2.540 -8.426 1.00 91.94 84 VAL A N 1
ATOM 631 C CA . VAL A 1 84 ? -0.507 -3.469 -9.455 1.00 91.94 84 VAL A CA 1
ATOM 632 C C . VAL A 1 84 ? -1.291 -3.301 -10.758 1.00 91.94 84 VAL A C 1
ATOM 634 O O . VAL A 1 84 ? -0.686 -3.229 -11.822 1.00 91.94 84 VAL A O 1
ATOM 637 N N . SER A 1 85 ? -2.618 -3.121 -10.712 1.00 93.12 85 SER A N 1
ATOM 638 C CA . SER A 1 85 ? -3.413 -2.885 -11.935 1.00 93.12 85 SER A CA 1
ATOM 639 C C . SER A 1 85 ? -3.001 -1.618 -12.689 1.00 93.12 85 SER A C 1
ATOM 641 O O . SER A 1 85 ? -3.193 -1.534 -13.898 1.00 93.12 85 SER A O 1
ATOM 643 N N . ARG A 1 86 ? -2.451 -0.620 -11.987 1.00 89.88 86 ARG A N 1
ATOM 644 C CA . ARG A 1 86 ? -1.997 0.652 -12.570 1.00 89.88 86 ARG A CA 1
ATOM 645 C C . ARG A 1 86 ? -0.502 0.685 -12.892 1.00 89.88 86 ARG A C 1
ATOM 647 O O . ARG A 1 86 ? -0.004 1.7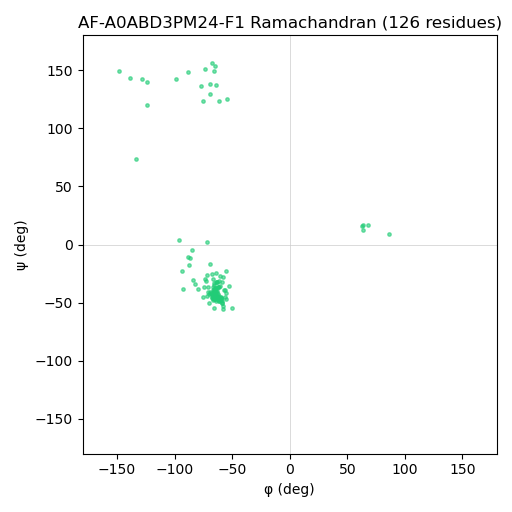42 -13.271 1.00 89.88 86 ARG A O 1
ATOM 654 N N . GLY A 1 87 ? 0.223 -0.419 -12.712 1.00 87.56 87 GLY A N 1
ATOM 655 C CA . GLY A 1 87 ? 1.672 -0.444 -12.924 1.00 87.56 87 GLY A CA 1
ATOM 656 C C . GLY A 1 87 ? 2.467 0.389 -11.909 1.00 87.56 87 GLY A C 1
ATOM 657 O O . GLY A 1 87 ? 3.612 0.745 -12.172 1.00 87.56 87 GLY A O 1
ATOM 658 N N . MET A 1 88 ? 1.855 0.752 -10.778 1.00 85.06 88 MET A N 1
ATOM 659 C CA . MET A 1 88 ? 2.455 1.616 -9.754 1.00 85.06 88 MET A CA 1
ATOM 660 C C . MET A 1 88 ? 3.146 0.824 -8.642 1.00 85.06 88 MET A C 1
ATOM 662 O O . MET A 1 88 ? 4.006 1.367 -7.956 1.00 85.06 88 MET A O 1
ATOM 666 N N . LEU A 1 89 ? 2.757 -0.439 -8.453 1.00 85.12 89 LEU A N 1
ATOM 667 C CA . LEU A 1 89 ? 3.363 -1.366 -7.500 1.00 85.12 89 LEU A CA 1
ATOM 668 C C . LEU A 1 89 ? 3.831 -2.626 -8.231 1.00 85.12 89 LEU A C 1
ATOM 670 O O . LEU A 1 89 ? 3.136 -3.135 -9.110 1.00 85.12 89 LEU A O 1
ATOM 674 N N . SER A 1 90 ? 5.000 -3.140 -7.857 1.00 87.94 90 SER A N 1
ATOM 675 C CA . SER A 1 90 ? 5.502 -4.442 -8.298 1.00 87.94 90 SER A CA 1
ATOM 676 C C . SER A 1 90 ? 5.231 -5.498 -7.233 1.00 87.94 90 SER A C 1
ATOM 678 O O . SER A 1 90 ? 5.339 -5.238 -6.040 1.00 87.94 90 SER A O 1
ATOM 680 N N . VAL A 1 91 ? 4.890 -6.715 -7.652 1.00 89.81 91 VAL A N 1
ATOM 681 C CA . VAL A 1 91 ? 4.721 -7.825 -6.711 1.00 89.81 91 VAL A CA 1
ATOM 682 C C . VAL A 1 91 ? 6.111 -8.295 -6.262 1.00 89.81 91 VAL A C 1
ATOM 684 O O . VAL A 1 91 ? 6.931 -8.633 -7.118 1.00 89.81 91 VAL A O 1
ATOM 687 N N . PRO A 1 92 ? 6.411 -8.308 -4.953 1.00 84.38 92 PRO A N 1
ATOM 688 C CA . PRO A 1 92 ? 7.718 -8.729 -4.466 1.00 84.38 92 PRO A CA 1
ATOM 689 C C . PRO A 1 92 ? 7.953 -10.219 -4.746 1.00 84.38 92 PRO A C 1
ATOM 691 O O . PRO A 1 92 ? 7.015 -11.014 -4.742 1.00 84.38 92 PRO A O 1
ATOM 694 N N . PHE A 1 93 ? 9.218 -10.594 -4.956 1.00 84.81 93 PHE A N 1
ATOM 695 C CA . PHE A 1 93 ? 9.667 -11.980 -5.183 1.00 84.81 93 PHE A CA 1
ATOM 696 C C . PHE A 1 93 ? 9.136 -12.660 -6.459 1.00 84.81 93 PHE A C 1
ATOM 698 O O . PHE A 1 93 ? 9.300 -13.867 -6.620 1.00 84.81 93 PHE A O 1
ATOM 705 N N . VAL A 1 94 ? 8.537 -11.903 -7.383 1.00 85.56 94 VAL A N 1
ATOM 706 C CA . VAL A 1 94 ? 8.043 -12.409 -8.671 1.00 85.56 94 VAL A CA 1
ATOM 707 C C . VAL A 1 94 ? 8.587 -11.540 -9.804 1.00 85.56 94 VAL A C 1
ATOM 709 O O . VAL A 1 94 ? 8.697 -10.323 -9.658 1.00 85.56 94 VAL A O 1
ATOM 712 N N . ASP A 1 95 ? 8.924 -12.150 -10.944 1.00 88.06 95 ASP A N 1
ATOM 713 C CA . ASP A 1 95 ? 9.322 -11.405 -12.143 1.00 88.06 95 ASP A CA 1
ATOM 714 C C . ASP A 1 95 ? 8.158 -10.503 -12.610 1.00 88.06 95 ASP A C 1
ATOM 716 O O . ASP A 1 95 ? 7.065 -11.013 -12.895 1.00 88.06 95 ASP A O 1
ATOM 720 N N . PRO A 1 96 ? 8.361 -9.176 -12.745 1.00 85.88 96 PRO A N 1
ATOM 721 C CA . PRO A 1 96 ? 7.337 -8.269 -13.254 1.00 85.88 96 PRO A CA 1
ATOM 722 C C . PRO A 1 96 ? 6.753 -8.705 -14.604 1.00 85.88 96 PRO A C 1
ATOM 724 O O . PRO A 1 96 ? 5.555 -8.554 -14.827 1.00 85.88 96 PRO A O 1
ATOM 727 N N . ARG A 1 97 ? 7.556 -9.290 -15.499 1.00 89.00 97 ARG A N 1
ATOM 728 C CA . ARG A 1 97 ? 7.106 -9.765 -16.818 1.00 89.00 97 ARG A CA 1
ATOM 729 C C . ARG A 1 97 ? 6.057 -10.862 -16.697 1.00 89.00 97 ARG A C 1
ATOM 731 O O . ARG A 1 97 ? 5.129 -10.894 -17.496 1.00 89.00 97 ARG A O 1
ATOM 738 N N . PHE A 1 98 ? 6.188 -11.733 -15.698 1.00 90.56 98 PHE A N 1
ATOM 739 C CA . PHE A 1 98 ? 5.193 -12.760 -15.407 1.00 90.56 98 PHE A CA 1
ATOM 740 C C . PHE A 1 98 ? 3.923 -12.148 -14.807 1.00 90.56 98 PHE A C 1
ATOM 742 O O . PHE A 1 98 ? 2.813 -12.472 -15.217 1.00 90.56 98 PHE A O 1
ATOM 749 N N . VAL A 1 99 ? 4.069 -11.215 -13.865 1.00 88.12 99 VAL A N 1
ATOM 750 C CA . VAL A 1 99 ? 2.915 -10.568 -13.220 1.00 88.12 99 VAL A CA 1
ATOM 751 C C . VAL A 1 99 ? 2.076 -9.802 -14.238 1.00 88.12 99 VAL A C 1
ATOM 753 O O . VAL A 1 99 ? 0.856 -9.892 -14.205 1.00 88.12 99 VAL A O 1
ATOM 756 N N . TYR A 1 100 ? 2.701 -9.079 -15.166 1.00 87.94 100 TYR A N 1
ATOM 757 C CA . TYR A 1 100 ? 1.980 -8.302 -16.177 1.00 87.94 100 TYR A CA 1
ATOM 758 C C . TYR A 1 100 ? 1.568 -9.113 -17.414 1.00 87.94 100 TYR A C 1
ATOM 760 O O . TYR A 1 100 ? 0.857 -8.578 -18.262 1.00 87.94 100 TYR A O 1
ATOM 768 N N . SER A 1 101 ? 1.962 -10.388 -17.523 1.00 91.69 101 SER A N 1
ATOM 769 C CA . SER A 1 101 ? 1.479 -11.280 -18.586 1.00 91.69 101 SER A CA 1
ATOM 770 C C . SER A 1 101 ? 0.178 -12.001 -18.225 1.00 91.69 101 SER A C 1
ATOM 772 O O . SER A 1 101 ? -0.514 -12.491 -19.120 1.00 91.69 101 SER A O 1
ATOM 774 N N . VAL A 1 102 ? -0.200 -12.055 -16.941 1.00 91.38 102 VAL A N 1
ATOM 775 C CA . VAL A 1 102 ? -1.483 -12.640 -16.534 1.00 91.38 102 VAL A CA 1
ATOM 776 C C . VAL A 1 102 ? -2.658 -11.724 -16.885 1.00 91.38 102 VAL A C 1
ATOM 778 O O . VAL A 1 102 ? -2.550 -10.501 -16.879 1.00 91.38 102 VAL A O 1
ATOM 781 N N . ARG A 1 103 ? -3.834 -12.317 -17.130 1.00 91.56 103 ARG A N 1
ATOM 782 C CA . ARG A 1 103 ? -5.056 -11.582 -17.515 1.00 91.56 103 ARG A CA 1
ATOM 783 C C . ARG A 1 103 ? -5.497 -10.538 -16.479 1.00 91.56 103 ARG A C 1
ATOM 785 O O . ARG A 1 103 ? -6.079 -9.520 -16.842 1.00 91.56 103 ARG A O 1
ATOM 792 N N . HIS A 1 104 ? -5.244 -10.803 -15.196 1.00 92.50 104 HIS A N 1
ATOM 793 C CA . HIS A 1 104 ? -5.692 -9.972 -14.077 1.00 92.50 104 HIS A CA 1
ATOM 794 C C . HIS A 1 104 ? -4.552 -9.731 -13.070 1.00 92.50 104 HIS A C 1
ATOM 796 O O . HIS A 1 104 ? -4.571 -10.300 -11.976 1.00 92.50 104 HIS A O 1
ATOM 802 N N . PRO A 1 105 ? -3.563 -8.878 -13.403 1.00 92.50 105 PRO A N 1
ATOM 803 C CA . PRO A 1 105 ? -2.401 -8.621 -12.544 1.00 92.50 105 PRO A CA 1
ATOM 804 C C . PRO A 1 105 ? -2.803 -8.032 -11.184 1.00 92.50 105 PRO A C 1
ATOM 806 O O . PRO A 1 105 ? -2.200 -8.345 -10.158 1.00 92.50 105 PRO A O 1
ATOM 809 N N . GLY A 1 106 ? -3.889 -7.252 -11.145 1.00 94.38 106 GLY A N 1
ATOM 810 C CA . GLY A 1 106 ? -4.461 -6.726 -9.909 1.00 94.38 106 GLY A CA 1
ATOM 811 C C . GLY A 1 106 ? -4.821 -7.804 -8.890 1.00 94.38 106 GLY A C 1
ATOM 812 O O . GLY A 1 106 ? -4.570 -7.617 -7.707 1.00 94.38 106 GLY A O 1
ATOM 813 N N . LEU A 1 107 ? -5.357 -8.955 -9.312 1.00 95.44 107 LEU A N 1
ATOM 814 C CA . LEU A 1 107 ? -5.707 -10.028 -8.371 1.00 95.44 107 LEU A CA 1
ATOM 815 C C . LEU A 1 107 ? -4.461 -10.623 -7.708 1.00 95.44 107 LEU A C 1
ATOM 817 O O . LEU A 1 107 ? -4.484 -10.910 -6.514 1.00 95.44 107 LEU A O 1
ATOM 821 N N . VAL A 1 108 ? -3.357 -10.736 -8.452 1.00 94.19 108 VAL A N 1
ATOM 822 C CA . VAL A 1 108 ? -2.062 -11.157 -7.897 1.00 94.19 108 VAL A CA 1
ATOM 823 C C . VAL A 1 108 ? -1.592 -10.146 -6.852 1.00 94.19 108 VAL A C 1
ATOM 825 O O . VAL A 1 108 ? -1.236 -10.527 -5.739 1.00 94.19 108 VAL A O 1
ATOM 828 N N . GLY A 1 109 ? -1.672 -8.851 -7.176 1.00 93.81 109 GLY A N 1
ATOM 829 C CA . GLY A 1 109 ? -1.398 -7.777 -6.223 1.00 93.81 109 GLY A CA 1
ATOM 830 C C . GLY A 1 109 ? -2.270 -7.864 -4.972 1.00 93.81 109 GLY A C 1
ATOM 831 O O . GLY A 1 109 ? -1.758 -7.771 -3.860 1.00 93.81 109 GLY A O 1
ATOM 832 N N . ALA A 1 110 ? -3.571 -8.097 -5.137 1.00 96.00 110 ALA A N 1
ATOM 833 C CA . ALA A 1 110 ? -4.508 -8.203 -4.028 1.00 96.00 110 ALA A CA 1
ATOM 834 C C . ALA A 1 110 ? -4.137 -9.332 -3.063 1.00 96.00 110 ALA A C 1
ATOM 836 O O . ALA A 1 110 ? -4.107 -9.135 -1.851 1.00 96.00 110 ALA A O 1
ATOM 837 N N . LEU A 1 111 ? -3.809 -10.504 -3.604 1.00 95.19 111 LEU A N 1
ATOM 838 C CA . LEU A 1 111 ? -3.436 -11.665 -2.804 1.00 95.19 111 LEU A CA 1
ATOM 839 C C . LEU A 1 111 ? -2.117 -11.443 -2.064 1.00 95.19 111 LEU A C 1
ATOM 841 O O . LEU A 1 111 ? -2.040 -11.703 -0.865 1.00 95.19 111 LEU A O 1
ATOM 845 N N . VAL A 1 112 ? -1.095 -10.925 -2.748 1.00 94.50 112 VAL A N 1
ATOM 846 C CA . VAL A 1 112 ? 0.230 -10.751 -2.138 1.00 94.50 112 VAL A CA 1
ATOM 847 C C . VAL A 1 112 ? 0.217 -9.644 -1.090 1.00 94.50 112 VAL A C 1
ATOM 849 O O . VAL A 1 112 ? 0.626 -9.875 0.046 1.00 94.50 112 VAL A O 1
ATOM 852 N N . TYR A 1 113 ? -0.297 -8.460 -1.420 1.00 94.56 113 TYR A N 1
ATOM 853 C CA . TYR A 1 113 ? -0.327 -7.350 -0.466 1.00 94.56 113 TYR A CA 1
ATOM 854 C C . TYR A 1 113 ? -1.360 -7.552 0.646 1.00 94.56 113 TYR A C 1
ATOM 856 O O . TYR A 1 113 ? -1.110 -7.138 1.778 1.00 94.56 113 TYR A O 1
ATOM 864 N N . GLY A 1 114 ? -2.479 -8.231 0.371 1.00 95.38 114 GLY A N 1
ATOM 865 C CA . GLY A 1 114 ? -3.414 -8.660 1.410 1.00 95.38 114 GLY A CA 1
ATOM 866 C C . GLY A 1 114 ? -2.780 -9.680 2.357 1.00 95.38 114 GLY A C 1
ATOM 867 O O . GLY A 1 114 ? -2.878 -9.532 3.573 1.00 95.38 114 GLY A O 1
ATOM 868 N N . GLY A 1 115 ? -2.050 -10.661 1.821 1.00 95.56 115 GLY A N 1
ATOM 869 C CA . GLY A 1 115 ? -1.299 -11.634 2.616 1.00 95.56 115 GLY A CA 1
ATOM 870 C C . GLY A 1 115 ? -0.235 -10.981 3.500 1.00 95.56 115 GLY A C 1
ATOM 871 O O . GLY A 1 115 ? -0.192 -11.250 4.699 1.00 95.56 115 GLY A O 1
ATOM 872 N N . ILE A 1 116 ? 0.570 -10.068 2.945 1.00 93.94 116 ILE A N 1
ATOM 873 C CA . ILE A 1 116 ? 1.573 -9.305 3.706 1.00 93.94 116 ILE A CA 1
ATOM 874 C C . ILE A 1 116 ? 0.895 -8.474 4.804 1.00 93.94 116 ILE A C 1
ATOM 876 O O . ILE A 1 116 ? 1.317 -8.533 5.958 1.00 93.94 116 ILE A O 1
ATOM 880 N N . GLY A 1 117 ? -0.174 -7.740 4.474 1.00 92.56 117 GLY A N 1
ATOM 881 C CA . GLY A 1 117 ? -0.919 -6.930 5.441 1.00 92.56 117 GLY A CA 1
ATOM 882 C C . GLY A 1 117 ? -1.496 -7.765 6.586 1.00 92.56 117 GLY A C 1
ATOM 883 O O . GLY A 1 117 ? -1.330 -7.416 7.754 1.00 92.56 117 GLY A O 1
ATOM 884 N N . GLY A 1 118 ? -2.112 -8.906 6.271 1.00 93.8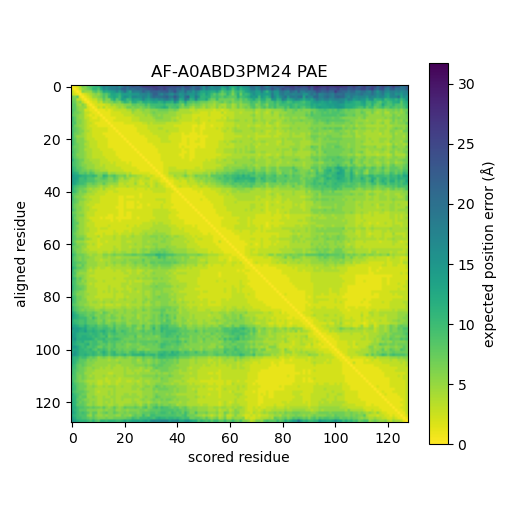8 118 GLY A N 1
ATOM 885 C CA . GLY A 1 118 ? -2.640 -9.840 7.266 1.00 93.88 118 GLY A CA 1
ATOM 886 C C . GLY A 1 118 ? -1.561 -10.464 8.145 1.00 93.88 118 GLY A C 1
ATOM 887 O O . GLY A 1 118 ? -1.716 -10.510 9.367 1.00 93.88 118 GLY A O 1
ATOM 888 N N . ALA A 1 119 ? -0.451 -10.904 7.546 1.00 93.69 119 ALA A N 1
ATOM 889 C CA . ALA A 1 119 ? 0.673 -11.483 8.275 1.00 93.69 119 ALA A CA 1
ATOM 890 C C . ALA A 1 119 ? 1.285 -10.466 9.247 1.00 93.69 119 ALA A C 1
ATOM 892 O O . ALA A 1 119 ? 1.429 -10.764 10.431 1.00 93.69 119 ALA A O 1
ATOM 893 N N . LEU A 1 120 ? 1.566 -9.245 8.781 1.00 92.25 120 LEU A N 1
ATOM 894 C CA . LEU A 1 120 ? 2.116 -8.178 9.621 1.00 92.25 120 LEU A CA 1
ATOM 895 C C . LEU A 1 120 ? 1.153 -7.771 10.740 1.00 92.25 120 LEU A C 1
ATOM 897 O O . LEU A 1 120 ? 1.589 -7.570 11.871 1.00 92.25 120 LEU A O 1
ATOM 901 N N . ALA A 1 121 ? -0.148 -7.696 10.460 1.00 91.81 121 ALA A N 1
ATOM 902 C CA . ALA A 1 121 ? -1.148 -7.396 11.480 1.00 91.81 121 ALA A CA 1
ATOM 903 C C . ALA A 1 121 ? -1.229 -8.493 12.550 1.00 91.81 121 ALA A C 1
ATOM 905 O O . ALA A 1 121 ? -1.310 -8.185 13.737 1.00 91.81 121 ALA A O 1
ATOM 906 N N . THR A 1 122 ? -1.160 -9.759 12.136 1.00 92.88 122 THR A N 1
ATOM 907 C CA . THR A 1 122 ? -1.180 -10.910 13.050 1.00 92.88 122 THR A CA 1
ATOM 908 C C . THR A 1 122 ? 0.080 -10.942 13.918 1.00 92.88 122 THR A C 1
ATOM 910 O O . THR A 1 122 ? -0.018 -11.105 15.130 1.00 92.88 122 THR A O 1
ATOM 913 N N . ILE A 1 123 ? 1.259 -10.705 13.329 1.00 94.06 123 ILE A N 1
ATOM 914 C CA . ILE A 1 123 ? 2.530 -10.581 14.066 1.00 94.06 123 ILE A CA 1
ATOM 915 C C . ILE A 1 123 ? 2.483 -9.393 15.039 1.00 94.06 123 ILE A C 1
ATOM 917 O O . ILE A 1 123 ? 2.987 -9.487 16.154 1.00 94.06 123 ILE A O 1
ATOM 921 N N . GLY A 1 124 ? 1.829 -8.297 14.648 1.00 89.50 124 GLY A N 1
ATOM 922 C CA . GLY A 1 124 ? 1.572 -7.136 15.502 1.00 89.50 124 GLY A CA 1
ATOM 923 C C . GLY A 1 124 ? 0.515 -7.357 16.592 1.00 89.50 124 GLY A C 1
ATOM 924 O O . GLY A 1 124 ? 0.200 -6.414 17.314 1.00 89.50 124 GLY A O 1
ATOM 925 N N . GLY A 1 125 ? -0.044 -8.566 16.713 1.00 90.75 125 GLY A N 1
ATOM 926 C CA . GLY A 1 125 ? -0.989 -8.939 17.766 1.00 90.75 125 GLY A CA 1
ATOM 927 C C . GLY A 1 125 ? -2.457 -8.621 17.474 1.00 90.75 125 GLY A C 1
ATOM 928 O O . GLY A 1 125 ? -3.284 -8.769 18.375 1.00 90.75 125 GLY A O 1
ATOM 929 N N . LYS A 1 126 ? -2.825 -8.206 16.248 1.00 88.56 126 LYS A N 1
ATOM 930 C CA . LYS A 1 126 ? -4.246 -8.059 15.891 1.00 88.56 126 LYS A CA 1
ATOM 931 C C . LYS A 1 126 ? -4.904 -9.446 15.811 1.00 88.56 126 LYS A C 1
ATOM 933 O O . LYS A 1 126 ? -4.381 -10.316 15.110 1.00 88.56 126 LYS A O 1
ATOM 938 N N . PRO A 1 127 ? -6.052 -9.657 16.478 1.00 86.31 127 PRO A N 1
ATOM 939 C CA . PRO A 1 127 ? -6.771 -10.924 16.406 1.00 86.31 127 PRO A CA 1
ATOM 940 C C . PRO A 1 127 ? -7.353 -11.141 15.003 1.00 86.31 127 PRO A C 1
ATOM 942 O O . PRO A 1 127 ? -7.586 -10.179 14.268 1.00 86.31 127 PRO A O 1
ATOM 945 N N . MET A 1 128 ? -7.592 -12.403 14.635 1.00 81.88 128 MET A N 1
ATOM 946 C CA . MET A 1 128 ? -8.281 -12.757 13.386 1.00 81.88 128 MET A CA 1
ATOM 947 C C . MET A 1 128 ? -9.790 -12.467 13.468 1.00 81.88 128 MET A C 1
ATOM 949 O O . MET A 1 128 ? -10.451 -12.788 14.483 1.00 81.88 128 MET A O 1
#

Foldseek 3Di:
DDDLVVQLVCLLPVQQVVLLVVLVVVQVVCCVVVVDDRDPVSSCVSSVLSSQLRNQLSVVCSVVVFFALQSQLQSQLVSQLVCQVVVNDDQPPDDSVVLVVDPRSSNVRSRRRSVVSSVVCVVVPGHD

Radius of gyration: 15.73 Å; Cα contacts (8 Å, |Δi|>4): 148; chains: 1; bounding box: 39×27×43 Å

Solvent-accessible surface area (backbone atoms only — not comparable to full-atom values): 6675 Å² total; per-residue (Å²): 132,82,58,76,70,73,56,48,58,56,49,62,52,60,39,52,62,55,14,50,54,52,12,48,50,52,39,51,51,48,26,69,75,68,73,44,77,91,45,73,68,58,30,50,48,40,21,50,50,46,32,51,40,50,48,59,29,44,62,53,29,62,76,67,74,44,78,42,12,58,45,32,21,51,27,26,14,52,50,21,21,54,29,28,59,68,72,76,41,79,62,82,100,53,64,63,73,61,46,70,66,46,98,57,35,18,59,57,20,18,52,52,34,9,48,51,30,24,51,53,30,42,75,72,66,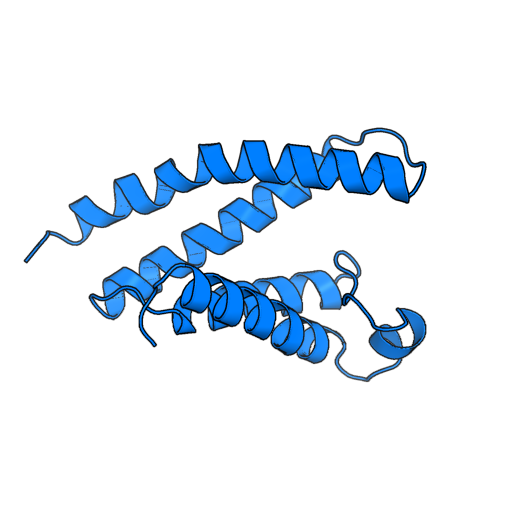36,48,119

Secondary structure (DSSP, 8-state):
---HHHHHHHHHHHHHHHHHHHHHHHHHHHHHHH-PPP-HHHHHHHHHHHHHHHHHHHHHHHHHTS--HHHHHHHHHHHHHHHHHTTSSPPTTS-HHHHTTSS-HHHHHHHHHHHHHHHHHHHTT---

Mean predicted aligned error: 4.92 Å

Sequence (128 aa):
MLSPMDHLGPCLTNPIRTSVISGSIFTALDTLMSGRPLSFRVWGFYCGSLYAYNIVQCPMEVIHGRQSSLHNVVSGGLLGYIGVSRGMLSVPFVDPRFVYSVRHPGLVGALVYGGIGGALATIGGKPM

Organism: NCBI:txid29204